Protein AF-A0A3R7B2Q4-F1 (afdb_monomer)

Nearest PDB structures (foldseek):
  8uu8-assembly1_v  TM=6.576E-01  e=2.946E+00  Listeria monocytogenes EGD-e
  7dhq-assembly1_E  TM=5.431E-01  e=1.165E+00  Halothiobacillus neapolitanus c2
  2gqq-assembly1_A-2  TM=4.811E-01  e=1.030E+00  Escherichia coli
  7rcf-assembly1_A  TM=4.096E-01  e=1.492E+00  synthetic construct
  7rcd-assembly1_A  TM=4.186E-01  e=1.587E+00  synthetic construct

Secondary structure (DSSP, 8-state):
--------PPB--TT-SSEEEEEEEETTTHHHHHHH--SEEEEEEEE-SSEEEEEEEES-HHHHHHHHHHH-HHHHS-PPP-------S-------

Radius of gyration: 15.15 Å; Cα contacts (8 Å, |Δi|>4): 118; chains: 1; bounding box: 28×44×38 Å

pLDDT: mean 77.04, std 19.35, range [27.7, 94.44]

Structure (mmCIF, N/CA/C/O backbone):
data_AF-A0A3R7B2Q4-F1
#
_entry.id   AF-A0A3R7B2Q4-F1
#
loop_
_atom_site.group_PDB
_atom_site.id
_atom_site.type_symbol
_atom_site.label_atom_id
_atom_site.label_alt_id
_atom_site.label_comp_id
_atom_site.label_asym_id
_atom_site.label_entity_id
_atom_site.label_seq_id
_atom_site.pdbx_PDB_ins_code
_atom_site.Cartn_x
_atom_site.Cartn_y
_atom_site.Cartn_z
_atom_site.occupancy
_atom_site.B_iso_or_equiv
_atom_site.auth_seq_id
_atom_site.auth_comp_id
_atom_site.auth_asym_id
_atom_site.auth_atom_id
_atom_site.pdbx_PDB_model_num
ATOM 1 N N . GLY A 1 1 ? 0.444 -17.053 -18.868 1.00 45.84 1 GLY A N 1
ATOM 2 C CA . GLY A 1 1 ? -0.468 -17.712 -17.924 1.00 45.84 1 GLY A CA 1
ATOM 3 C C . GLY A 1 1 ? -1.482 -16.674 -17.558 1.00 45.84 1 GLY A C 1
ATOM 4 O O . GLY A 1 1 ? -1.099 -15.734 -16.876 1.00 45.84 1 GLY A O 1
ATOM 5 N N . GLU A 1 2 ? -2.666 -16.769 -18.148 1.00 50.94 2 GLU A N 1
ATOM 6 C CA . GLU A 1 2 ? -3.704 -15.731 -18.110 1.00 50.94 2 GLU A CA 1
ATOM 7 C C . GLU A 1 2 ? -4.490 -15.715 -16.786 1.00 50.94 2 GLU A C 1
ATOM 9 O O . GLU A 1 2 ? -5.155 -14.731 -16.500 1.00 50.94 2 GLU A O 1
ATOM 14 N N . ASP A 1 3 ? -4.286 -16.711 -15.913 1.00 55.88 3 ASP A N 1
ATOM 15 C CA . ASP A 1 3 ? -4.922 -16.809 -14.592 1.00 55.88 3 ASP A CA 1
ATOM 16 C C . ASP A 1 3 ? -3.920 -16.556 -13.451 1.00 55.88 3 ASP A C 1
ATOM 18 O O . ASP A 1 3 ? -3.550 -17.461 -12.696 1.00 55.88 3 ASP A O 1
ATOM 22 N N . ARG A 1 4 ? -3.415 -15.323 -13.334 1.00 56.50 4 ARG A N 1
ATOM 23 C CA . ARG A 1 4 ? -2.596 -14.915 -12.178 1.00 56.50 4 ARG A CA 1
ATOM 24 C C . ARG A 1 4 ? -3.471 -14.205 -11.156 1.00 56.50 4 ARG A C 1
ATOM 26 O O . ARG A 1 4 ? -4.128 -13.222 -11.477 1.00 56.50 4 ARG A O 1
ATOM 33 N N . TRP A 1 5 ? -3.448 -14.698 -9.925 1.00 56.72 5 TRP A N 1
ATOM 34 C CA . TRP A 1 5 ? -4.179 -14.136 -8.798 1.00 56.72 5 TRP A CA 1
ATOM 35 C C . TRP A 1 5 ? -3.178 -13.785 -7.698 1.00 56.72 5 TRP A C 1
ATOM 37 O O . TRP A 1 5 ? -2.412 -14.635 -7.247 1.00 56.72 5 TRP A O 1
ATOM 47 N N . THR A 1 6 ? -3.173 -12.521 -7.284 1.00 65.50 6 THR A N 1
ATOM 48 C CA . THR A 1 6 ? -2.437 -12.063 -6.103 1.00 65.50 6 THR A CA 1
ATOM 49 C C . THR A 1 6 ? -3.420 -12.018 -4.943 1.00 65.50 6 THR A C 1
ATOM 51 O O . THR A 1 6 ? -4.462 -11.369 -5.032 1.00 65.50 6 THR A O 1
ATOM 54 N N . VAL A 1 7 ? -3.107 -12.719 -3.853 1.00 72.88 7 VAL A N 1
ATOM 55 C CA . VAL A 1 7 ? -3.893 -12.652 -2.615 1.00 72.88 7 VAL A CA 1
ATOM 56 C C . VAL A 1 7 ? -3.216 -11.695 -1.659 1.00 72.88 7 VAL A C 1
ATOM 58 O O . VAL A 1 7 ? -2.049 -11.874 -1.315 1.00 72.88 7 VAL A O 1
ATOM 61 N N . ARG A 1 8 ? -3.975 -10.712 -1.180 1.00 82.69 8 ARG A N 1
ATOM 62 C CA . ARG A 1 8 ? -3.552 -9.810 -0.114 1.00 82.69 8 ARG A CA 1
ATOM 63 C C . ARG A 1 8 ? -4.495 -9.962 1.079 1.00 82.69 8 ARG A C 1
ATOM 65 O O . ARG A 1 8 ? -5.688 -9.675 0.944 1.00 82.69 8 ARG A O 1
ATOM 72 N N . PRO A 1 9 ? -4.014 -10.458 2.229 1.00 84.19 9 PRO A N 1
ATOM 73 C CA . PRO A 1 9 ? -4.863 -10.612 3.398 1.00 84.19 9 PRO A CA 1
ATOM 74 C C . PRO A 1 9 ? -5.189 -9.246 4.010 1.00 84.19 9 PRO A C 1
ATOM 76 O O . PRO A 1 9 ? -4.308 -8.415 4.216 1.00 84.19 9 PRO A O 1
ATOM 79 N N . ALA A 1 10 ? -6.457 -9.047 4.367 1.00 88.88 10 ALA A N 1
ATOM 80 C CA . ALA A 1 10 ? -6.881 -7.962 5.244 1.00 88.88 10 ALA A CA 1
ATOM 81 C C . ALA A 1 10 ? -7.137 -8.531 6.644 1.00 88.88 10 ALA A C 1
ATOM 83 O O . ALA A 1 10 ? -8.004 -9.387 6.831 1.00 88.88 10 ALA A O 1
ATOM 84 N N . ILE A 1 11 ? -6.373 -8.075 7.635 1.00 86.94 11 ILE A N 1
ATOM 85 C CA . ILE A 1 11 ? -6.392 -8.622 8.993 1.00 86.94 11 ILE A CA 1
ATOM 86 C C . ILE A 1 11 ? -7.182 -7.688 9.907 1.00 86.94 11 ILE A C 1
ATOM 88 O O . ILE A 1 11 ? -6.833 -6.524 10.075 1.00 86.94 11 ILE A O 1
ATOM 92 N N . SER A 1 12 ? -8.211 -8.208 10.575 1.00 86.38 12 SER A N 1
ATOM 93 C CA . SER A 1 12 ? -8.892 -7.502 11.667 1.00 86.38 12 SER A CA 1
ATOM 94 C C . SER A 1 12 ? -8.646 -8.217 12.998 1.00 86.38 12 SER A C 1
ATOM 96 O O . SER A 1 12 ? -8.637 -9.446 13.061 1.00 86.38 12 SER A O 1
ATOM 98 N N . LYS A 1 13 ? -8.424 -7.458 14.078 1.00 83.56 13 LYS A N 1
ATOM 99 C CA . LYS A 1 13 ? -8.187 -7.984 15.437 1.00 83.56 13 LYS A CA 1
ATOM 100 C C . LYS A 1 13 ? -9.143 -7.321 16.425 1.00 83.56 13 LYS A C 1
ATOM 102 O O . LYS A 1 13 ? -9.471 -6.151 16.279 1.00 83.56 13 LYS A O 1
ATOM 107 N N . LYS A 1 14 ? -9.510 -8.026 17.503 1.00 75.69 14 LYS A N 1
ATOM 108 C CA . LYS A 1 14 ? -10.530 -7.615 18.501 1.00 75.69 14 LYS A CA 1
ATOM 109 C C . LYS A 1 14 ? -10.303 -6.238 19.166 1.00 75.69 14 LYS A C 1
ATOM 111 O O . LYS A 1 14 ? -11.212 -5.720 19.802 1.00 75.69 14 LYS A O 1
ATOM 116 N N . ARG A 1 15 ? -9.104 -5.651 19.054 1.00 77.50 15 ARG A N 1
ATOM 117 C CA . ARG A 1 15 ? -8.744 -4.318 19.586 1.00 77.50 15 ARG A CA 1
ATOM 118 C C . ARG A 1 15 ? -8.286 -3.320 18.514 1.00 77.50 15 ARG A C 1
ATOM 120 O O . ARG A 1 15 ? -7.934 -2.197 18.857 1.00 77.50 15 ARG A O 1
ATOM 127 N N . MET A 1 16 ? -8.285 -3.709 17.241 1.00 74.88 16 MET A N 1
ATOM 128 C CA . MET A 1 16 ? -7.979 -2.812 16.129 1.00 74.88 16 MET A CA 1
ATOM 129 C C . MET A 1 16 ? -9.282 -2.241 15.583 1.00 74.88 16 MET A C 1
ATOM 131 O O . MET A 1 16 ? -10.201 -2.981 15.242 1.00 74.88 16 MET A O 1
ATOM 135 N N . LYS A 1 17 ? -9.366 -0.914 15.492 1.00 82.19 17 LYS A N 1
ATOM 136 C CA . LYS A 1 17 ? -10.416 -0.266 14.708 1.00 82.19 17 LYS A CA 1
ATOM 137 C C . LYS A 1 17 ? -9.953 -0.294 13.249 1.00 82.19 17 LYS A C 1
ATOM 139 O O . LYS A 1 17 ? -8.996 0.393 12.925 1.00 82.19 17 LYS A O 1
ATOM 144 N N . GLY A 1 18 ? -10.598 -1.106 12.409 1.00 89.12 18 GLY A N 1
ATOM 145 C CA . GLY A 1 18 ? -10.278 -1.233 10.980 1.00 89.12 18 GLY A CA 1
ATOM 146 C C . GLY A 1 18 ? -9.606 -2.555 10.591 1.00 89.12 18 GLY A C 1
ATOM 147 O O . GLY A 1 18 ? -9.748 -3.573 11.278 1.00 89.12 18 GLY A O 1
ATOM 148 N N . TYR A 1 19 ? -8.902 -2.516 9.461 1.00 91.88 19 TYR A N 1
ATOM 149 C CA . TYR A 1 19 ? -8.230 -3.640 8.817 1.00 91.88 19 TYR A CA 1
ATOM 150 C C . TYR A 1 19 ? -6.764 -3.288 8.567 1.00 91.88 19 TYR A C 1
ATOM 152 O O . TYR A 1 19 ? -6.479 -2.286 7.916 1.00 91.88 19 TYR A O 1
ATOM 160 N N . GLY A 1 20 ? -5.858 -4.119 9.075 1.00 92.69 20 GLY A N 1
ATOM 161 C CA . GLY A 1 20 ? -4.448 -4.100 8.708 1.00 92.69 20 GLY A CA 1
ATOM 162 C C . GLY A 1 20 ? -4.266 -4.714 7.324 1.00 92.69 20 GLY A C 1
ATOM 163 O O . GLY A 1 20 ? -4.756 -5.819 7.079 1.00 92.69 20 GLY A O 1
ATOM 164 N N . VAL A 1 21 ? -3.599 -3.995 6.433 1.00 92.81 21 VAL A N 1
ATOM 165 C CA . VAL A 1 21 ? -3.346 -4.382 5.041 1.00 92.81 21 VAL A CA 1
ATOM 166 C C . VAL A 1 21 ? -1.921 -4.007 4.650 1.00 92.81 21 VAL A C 1
ATOM 168 O O . VAL A 1 21 ? -1.311 -3.136 5.268 1.00 92.81 21 VAL A O 1
ATOM 171 N N . GLU A 1 22 ? -1.418 -4.643 3.600 1.00 93.62 22 GLU A N 1
ATOM 172 C CA . GLU A 1 22 ? -0.111 -4.357 3.012 1.00 93.62 22 GLU A CA 1
ATOM 173 C C . GLU A 1 22 ? -0.282 -3.978 1.538 1.00 93.62 22 GLU A C 1
ATOM 175 O O . GLU A 1 22 ? -1.058 -4.620 0.819 1.00 93.62 22 GLU A O 1
ATOM 180 N N . ILE A 1 23 ? 0.439 -2.942 1.102 1.00 92.06 23 ILE A N 1
ATOM 181 C CA . ILE A 1 23 ? 0.573 -2.569 -0.309 1.00 92.06 23 ILE A CA 1
ATOM 182 C C . ILE A 1 23 ? 2.068 -2.433 -0.629 1.00 92.06 23 ILE A C 1
ATOM 184 O O . ILE A 1 23 ? 2.705 -1.512 -0.114 1.00 92.06 23 ILE A O 1
ATOM 188 N N . PRO A 1 24 ? 2.639 -3.329 -1.450 1.00 91.69 24 PRO A N 1
ATOM 189 C CA . PRO A 1 24 ? 3.966 -3.138 -2.013 1.00 91.69 24 PRO A CA 1
ATOM 190 C C . PRO A 1 24 ? 3.895 -2.174 -3.193 1.00 91.69 24 PRO A C 1
ATOM 192 O O . PRO A 1 24 ? 3.153 -2.404 -4.148 1.00 91.69 24 PRO A O 1
ATOM 195 N N . VAL A 1 25 ? 4.670 -1.103 -3.121 1.00 91.12 25 VAL A N 1
ATOM 196 C CA . VAL A 1 25 ? 4.719 -0.040 -4.125 1.00 91.12 25 VAL A CA 1
ATOM 197 C C . VAL A 1 25 ? 6.121 0.007 -4.704 1.00 91.12 25 VAL A C 1
ATOM 199 O O . VAL A 1 25 ? 7.085 -0.202 -3.971 1.00 91.12 25 VAL A O 1
ATOM 202 N N . ASP A 1 26 ? 6.236 0.283 -6.000 1.00 90.25 26 ASP A N 1
ATOM 203 C CA . ASP A 1 26 ? 7.525 0.583 -6.627 1.00 90.25 26 ASP A CA 1
ATOM 204 C C . ASP A 1 26 ? 8.263 1.663 -5.823 1.00 90.25 26 ASP A C 1
ATOM 206 O O . ASP A 1 26 ? 7.672 2.682 -5.447 1.00 90.25 26 ASP A O 1
ATOM 210 N N . THR A 1 27 ? 9.548 1.447 -5.552 1.00 89.88 27 THR A N 1
ATOM 211 C CA . THR A 1 27 ? 10.374 2.414 -4.820 1.00 89.88 27 THR A CA 1
ATOM 212 C C . THR A 1 27 ? 10.383 3.791 -5.494 1.00 89.88 27 THR A C 1
ATOM 214 O O . THR A 1 27 ? 10.379 4.807 -4.799 1.00 89.88 27 THR A O 1
ATOM 217 N N . GLU A 1 28 ? 10.313 3.854 -6.827 1.00 90.44 28 GLU A N 1
ATOM 218 C CA . GLU A 1 28 ? 10.271 5.117 -7.577 1.00 90.44 28 GLU A CA 1
ATOM 219 C C . GLU A 1 28 ? 8.946 5.879 -7.395 1.00 90.44 28 GLU A C 1
ATOM 221 O O . GLU A 1 28 ? 8.908 7.106 -7.498 1.00 90.44 28 GLU A O 1
ATOM 226 N N . LEU A 1 29 ? 7.860 5.167 -7.076 1.00 92.12 29 LEU A N 1
ATOM 227 C CA . LEU A 1 29 ? 6.509 5.718 -6.914 1.00 92.12 29 LEU A CA 1
ATOM 228 C C . LEU A 1 29 ? 6.105 5.921 -5.450 1.00 92.12 29 LEU A C 1
ATOM 230 O O . LEU A 1 29 ? 5.040 6.471 -5.155 1.00 92.12 29 LEU A O 1
ATOM 234 N N . ALA A 1 30 ? 6.939 5.488 -4.511 1.00 91.69 30 ALA A N 1
ATOM 235 C CA . ALA A 1 30 ? 6.594 5.433 -3.101 1.00 91.69 30 ALA A CA 1
ATOM 236 C C . ALA A 1 30 ? 6.300 6.809 -2.478 1.00 91.69 30 ALA A C 1
ATOM 238 O O . ALA A 1 30 ? 5.415 6.931 -1.628 1.00 91.69 30 ALA A O 1
ATOM 239 N N . GLU A 1 31 ? 6.996 7.864 -2.911 1.00 93.31 31 GLU A N 1
ATOM 240 C CA . GLU A 1 31 ? 6.709 9.232 -2.459 1.00 93.31 31 GLU A CA 1
ATOM 241 C C . GLU A 1 31 ? 5.369 9.752 -3.001 1.00 93.31 31 GLU A C 1
ATOM 243 O O . GLU A 1 31 ? 4.617 10.405 -2.275 1.00 93.31 31 GLU A O 1
ATOM 248 N N . GLU A 1 32 ? 5.011 9.421 -4.244 1.00 94.44 32 GLU A N 1
ATOM 249 C CA . GLU A 1 32 ? 3.699 9.769 -4.799 1.00 94.44 32 GLU A CA 1
ATOM 250 C C . GLU A 1 32 ? 2.581 9.028 -4.059 1.00 94.44 32 GLU A C 1
ATOM 252 O O . GLU A 1 32 ? 1.594 9.639 -3.642 1.00 94.44 32 GLU A O 1
ATOM 257 N N . PHE A 1 33 ? 2.787 7.739 -3.783 1.00 93.88 33 PHE A N 1
ATOM 258 C CA . PHE A 1 33 ? 1.861 6.934 -2.998 1.00 93.88 33 PHE A CA 1
ATOM 259 C C . PHE A 1 33 ? 1.610 7.517 -1.602 1.00 93.88 33 PHE A C 1
ATOM 261 O O . PHE A 1 33 ? 0.454 7.652 -1.194 1.00 93.88 33 PHE A O 1
ATOM 268 N N . LYS A 1 34 ? 2.666 7.925 -0.880 1.00 92.31 34 LYS A N 1
ATOM 269 C CA . LYS A 1 34 ? 2.545 8.561 0.448 1.00 92.31 34 LYS A CA 1
ATOM 270 C C . LYS A 1 34 ? 1.648 9.798 0.417 1.00 92.31 34 LYS A C 1
ATOM 272 O O . LYS A 1 34 ? 0.855 9.993 1.339 1.00 92.31 34 LYS A O 1
ATOM 277 N N . ASN A 1 35 ? 1.725 10.601 -0.644 1.00 92.12 35 ASN A N 1
ATOM 278 C CA . ASN A 1 35 ? 0.903 11.803 -0.802 1.00 92.12 35 ASN A CA 1
ATOM 279 C C . ASN A 1 35 ? -0.593 11.494 -1.026 1.00 92.12 35 ASN A C 1
ATOM 281 O O . ASN A 1 35 ? -1.445 12.354 -0.780 1.00 92.12 35 ASN A O 1
ATOM 285 N N . GLU A 1 36 ? -0.940 10.274 -1.448 1.00 91.31 36 GLU A N 1
ATOM 286 C CA . GLU A 1 36 ? -2.327 9.832 -1.647 1.00 91.31 36 GLU A CA 1
ATOM 287 C C . GLU A 1 36 ? -2.961 9.152 -0.427 1.00 91.31 36 GLU A C 1
ATOM 289 O O . GLU A 1 36 ? -4.174 8.913 -0.420 1.00 91.31 36 GLU A O 1
ATOM 294 N N . LEU A 1 37 ? -2.185 8.884 0.628 1.00 90.12 37 LEU A N 1
ATOM 295 C CA . LEU A 1 37 ? -2.662 8.261 1.864 1.00 90.12 37 LEU A CA 1
ATOM 296 C C . LEU A 1 37 ? -3.549 9.221 2.677 1.00 90.12 37 LEU A C 1
ATOM 298 O O . LEU A 1 37 ? -3.138 9.808 3.675 1.00 90.12 37 LEU A O 1
ATOM 302 N N . LYS A 1 38 ? -4.808 9.370 2.263 1.00 85.75 38 LYS A N 1
ATOM 303 C CA . LYS A 1 38 ? -5.847 10.115 2.995 1.00 85.75 38 LYS A CA 1
ATOM 304 C C . LYS A 1 38 ? -6.657 9.158 3.857 1.00 85.75 38 LYS A C 1
ATOM 306 O O . LYS A 1 38 ? -6.972 8.072 3.401 1.00 85.75 38 LYS A O 1
ATOM 311 N N . ASP A 1 39 ? -7.029 9.536 5.077 1.00 83.94 39 ASP A N 1
ATOM 312 C CA . ASP A 1 39 ? -7.918 8.742 5.951 1.00 83.94 39 ASP A CA 1
ATOM 313 C C . ASP A 1 39 ? -7.470 7.286 6.230 1.00 83.94 39 ASP A C 1
ATOM 315 O O . ASP A 1 39 ? -8.278 6.428 6.598 1.00 83.94 39 ASP A O 1
ATOM 319 N N . VAL A 1 40 ? -6.173 7.003 6.096 1.00 88.19 40 VAL A N 1
ATOM 320 C CA . VAL A 1 40 ? -5.541 5.741 6.503 1.00 88.19 40 VAL A CA 1
ATOM 321 C C . VAL A 1 40 ? -4.500 6.018 7.578 1.00 88.19 40 VAL A C 1
ATOM 323 O O . VAL A 1 40 ? -3.958 7.119 7.666 1.00 88.19 40 VAL A O 1
ATOM 326 N N . LYS A 1 41 ? -4.205 5.019 8.407 1.00 91.12 41 LYS A N 1
ATOM 327 C CA . LYS A 1 41 ? -3.100 5.098 9.363 1.00 91.12 41 LYS A CA 1
ATOM 328 C C . LYS A 1 41 ? -1.926 4.290 8.827 1.00 91.12 41 LYS A C 1
ATOM 330 O O . LYS A 1 41 ? -2.044 3.079 8.678 1.00 91.12 41 LYS A O 1
ATOM 335 N N . LEU A 1 42 ? -0.813 4.962 8.549 1.00 92.69 42 LEU A N 1
ATOM 336 C CA . LEU A 1 42 ? 0.454 4.307 8.240 1.00 92.69 42 LEU A CA 1
ATOM 337 C C . LEU A 1 42 ? 1.034 3.709 9.528 1.00 92.69 42 LEU A C 1
ATOM 339 O O . LEU A 1 42 ? 1.196 4.426 10.515 1.00 92.69 42 LEU A O 1
ATOM 343 N N . GLU A 1 43 ? 1.288 2.403 9.535 1.00 91.12 43 GLU A N 1
ATOM 344 C CA . GLU A 1 43 ? 1.843 1.681 10.686 1.00 91.12 43 GLU A CA 1
ATOM 345 C C . GLU A 1 43 ? 3.352 1.464 10.529 1.00 91.12 43 GLU A C 1
ATOM 347 O O . GLU A 1 43 ? 4.107 1.708 11.465 1.00 91.12 43 GLU A O 1
ATOM 352 N N . GLU A 1 44 ? 3.789 1.024 9.348 1.00 93.75 44 GLU A N 1
ATOM 353 C CA . GLU A 1 44 ? 5.179 0.658 9.064 1.00 93.75 44 GLU A CA 1
ATOM 354 C C . GLU A 1 44 ? 5.462 0.782 7.560 1.00 93.75 44 GLU A C 1
ATOM 356 O O . GLU A 1 44 ? 4.563 0.604 6.733 1.00 93.75 44 GLU A O 1
ATOM 361 N N . VAL A 1 45 ? 6.713 1.088 7.218 1.00 93.56 45 VAL A N 1
ATOM 362 C CA . VAL A 1 45 ? 7.249 0.993 5.856 1.00 93.56 45 VAL A CA 1
ATOM 363 C C . VAL A 1 45 ? 8.562 0.233 5.935 1.00 93.56 45 VAL A C 1
ATOM 365 O O . VAL A 1 45 ? 9.386 0.549 6.794 1.00 93.56 45 VAL A O 1
ATOM 368 N N . HIS A 1 46 ? 8.757 -0.747 5.058 1.00 92.75 46 HIS A N 1
ATOM 369 C CA . HIS A 1 46 ? 10.032 -1.446 4.937 1.00 92.75 46 HIS A CA 1
ATOM 370 C C . HIS A 1 46 ? 10.387 -1.723 3.475 1.00 92.75 46 HIS A C 1
ATOM 372 O O . HIS A 1 46 ? 9.507 -1.870 2.626 1.00 92.75 46 HIS A O 1
ATOM 378 N N . ASP A 1 47 ? 11.684 -1.790 3.194 1.00 89.75 47 ASP A N 1
ATOM 379 C CA . ASP A 1 47 ? 12.222 -1.892 1.838 1.00 89.75 47 ASP A CA 1
ATOM 380 C C . ASP A 1 47 ? 12.447 -3.351 1.417 1.00 89.75 47 ASP A C 1
ATOM 382 O O . ASP A 1 47 ? 12.922 -4.177 2.200 1.00 89.75 47 ASP A O 1
ATOM 386 N N . HIS A 1 48 ? 12.150 -3.644 0.154 1.00 85.12 48 HIS A N 1
ATOM 387 C CA . HIS A 1 48 ? 12.627 -4.802 -0.609 1.00 85.12 48 HIS A CA 1
ATOM 388 C C . HIS A 1 48 ? 13.430 -4.297 -1.817 1.00 85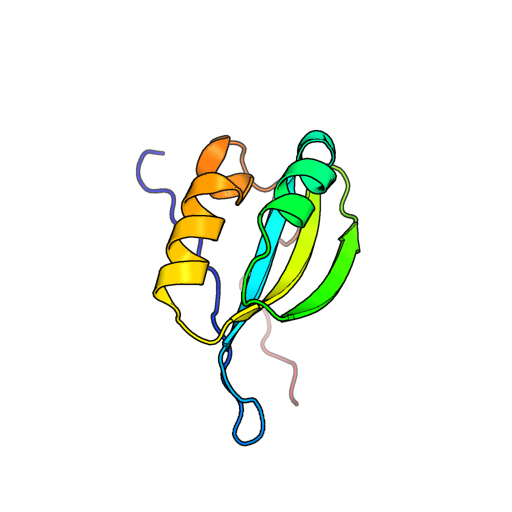.12 48 HIS A C 1
ATOM 390 O O . HIS A 1 48 ? 13.499 -3.091 -2.026 1.00 85.12 48 HIS A O 1
ATOM 396 N N . GLU A 1 49 ? 14.049 -5.198 -2.598 1.00 83.62 49 GLU A N 1
ATOM 397 C CA . GLU A 1 49 ? 14.944 -4.828 -3.719 1.00 83.62 49 GLU A CA 1
ATOM 398 C C . GLU A 1 49 ? 14.346 -3.735 -4.618 1.00 83.62 49 GLU A C 1
ATOM 400 O O . GLU A 1 49 ? 14.966 -2.691 -4.800 1.00 83.62 49 GLU A O 1
ATOM 405 N N . ASP A 1 50 ? 13.126 -3.965 -5.108 1.00 83.31 50 ASP A N 1
ATOM 406 C CA . ASP A 1 50 ? 12.476 -3.097 -6.095 1.00 83.31 50 ASP A CA 1
ATOM 407 C C . ASP A 1 50 ? 11.237 -2.369 -5.522 1.00 83.31 50 ASP A C 1
ATOM 409 O O . ASP A 1 50 ? 10.715 -1.432 -6.125 1.00 83.31 50 ASP A O 1
ATOM 413 N N . THR A 1 51 ? 10.762 -2.745 -4.327 1.00 88.38 51 THR A N 1
ATOM 414 C CA . THR A 1 51 ? 9.487 -2.254 -3.768 1.00 88.38 51 THR A CA 1
ATOM 415 C C . THR A 1 51 ? 9.581 -1.841 -2.303 1.00 88.38 51 THR A C 1
ATOM 417 O O . THR A 1 51 ? 10.153 -2.567 -1.493 1.00 88.38 51 THR A O 1
ATOM 420 N N . GLN A 1 52 ? 8.887 -0.771 -1.917 1.00 92.56 52 GLN A N 1
ATOM 421 C CA . GLN A 1 52 ? 8.608 -0.442 -0.517 1.00 92.56 52 GLN A CA 1
ATOM 422 C C . GLN A 1 52 ? 7.249 -1.018 -0.095 1.00 92.56 52 GLN A C 1
ATOM 424 O O . GLN A 1 52 ? 6.226 -0.783 -0.739 1.00 92.56 52 GLN A O 1
ATOM 429 N N . HIS A 1 53 ? 7.218 -1.769 1.002 1.00 93.62 53 HIS A N 1
ATOM 430 C CA . HIS A 1 53 ? 6.001 -2.360 1.551 1.00 93.62 53 HIS A CA 1
ATOM 431 C C . HIS A 1 53 ? 5.404 -1.442 2.612 1.00 93.62 53 HIS A C 1
ATOM 433 O O . HIS A 1 53 ? 6.023 -1.169 3.640 1.00 93.62 53 HIS A O 1
ATOM 439 N N . PHE A 1 54 ? 4.175 -0.988 2.372 1.00 94.19 54 PHE A N 1
ATOM 440 C CA . PHE A 1 54 ? 3.442 -0.107 3.273 1.00 94.19 54 PHE A CA 1
ATOM 441 C C . PHE A 1 54 ? 2.411 -0.894 4.073 1.00 94.19 54 PHE A C 1
ATOM 443 O O . PHE A 1 54 ? 1.435 -1.405 3.519 1.00 94.19 54 PHE A O 1
ATOM 450 N N . HIS A 1 55 ? 2.598 -0.949 5.389 1.00 94.19 55 HIS A N 1
ATOM 451 C CA . HIS A 1 55 ? 1.627 -1.514 6.319 1.00 94.19 55 HIS A CA 1
ATOM 452 C C . HIS A 1 55 ? 0.659 -0.418 6.753 1.00 94.19 55 HIS A C 1
ATOM 454 O O . HIS A 1 55 ? 1.049 0.569 7.383 1.00 94.19 55 HIS A O 1
ATOM 460 N N . LEU A 1 56 ? -0.618 -0.591 6.425 1.00 94.12 56 LEU A N 1
ATOM 461 C CA . LEU A 1 56 ? -1.662 0.399 6.658 1.00 94.12 56 LEU A CA 1
ATOM 462 C C . LEU A 1 56 ? -2.768 -0.187 7.531 1.00 94.12 56 LEU A C 1
ATOM 464 O O . LEU A 1 56 ? -3.162 -1.339 7.369 1.00 94.12 56 LEU A O 1
ATOM 468 N N . THR A 1 57 ? -3.356 0.645 8.384 1.00 93.62 57 THR A N 1
ATOM 469 C CA . THR A 1 57 ? -4.692 0.410 8.927 1.00 93.62 57 THR A CA 1
ATOM 470 C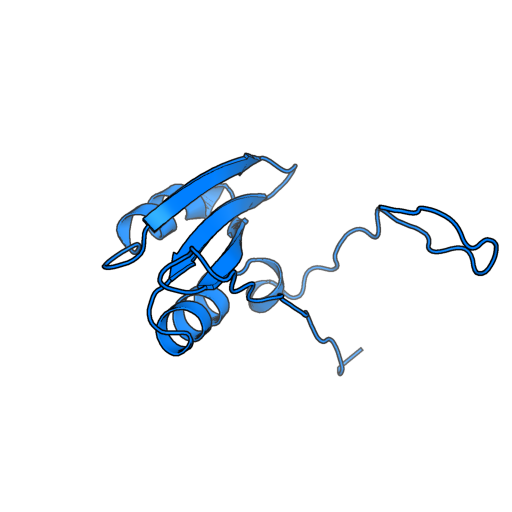 C . THR A 1 57 ? -5.697 1.242 8.135 1.00 93.62 57 THR A C 1
ATOM 472 O O . THR A 1 57 ? -5.671 2.476 8.173 1.00 93.62 57 THR A O 1
ATOM 475 N N . VAL A 1 58 ? -6.618 0.566 7.444 1.00 91.88 58 VAL A N 1
ATOM 476 C CA . VAL A 1 58 ? -7.750 1.190 6.746 1.00 91.88 58 VAL A CA 1
ATOM 477 C C . VAL A 1 58 ? -9.052 0.964 7.506 1.00 91.88 58 VAL A C 1
ATOM 479 O O . VAL A 1 58 ? -9.285 -0.098 8.083 1.00 91.88 58 VAL A O 1
ATOM 482 N N . TYR A 1 59 ? -9.956 1.941 7.476 1.00 91.12 59 TYR A N 1
ATOM 483 C CA . TYR A 1 59 ? -11.268 1.808 8.124 1.00 91.12 59 TYR A CA 1
ATOM 484 C C . TYR A 1 59 ? -12.359 1.305 7.173 1.00 91.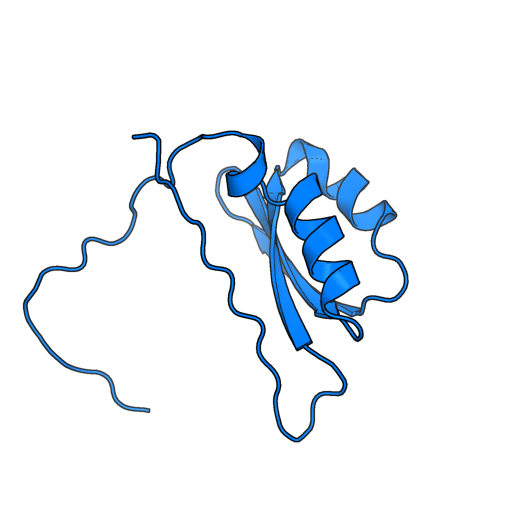12 59 TYR A C 1
ATOM 486 O O . TYR A 1 59 ? -13.370 0.763 7.620 1.00 91.12 59 TYR A O 1
ATOM 494 N N . LYS A 1 60 ? -12.154 1.455 5.858 1.00 90.81 60 LYS A N 1
ATOM 495 C CA . LYS A 1 60 ? -13.070 1.008 4.803 1.00 90.81 60 LYS A CA 1
ATOM 496 C C . LYS A 1 60 ? -12.307 0.135 3.813 1.00 90.81 60 LYS A C 1
ATOM 498 O O . LYS A 1 60 ? -11.377 0.610 3.173 1.00 90.81 60 LYS A O 1
ATOM 503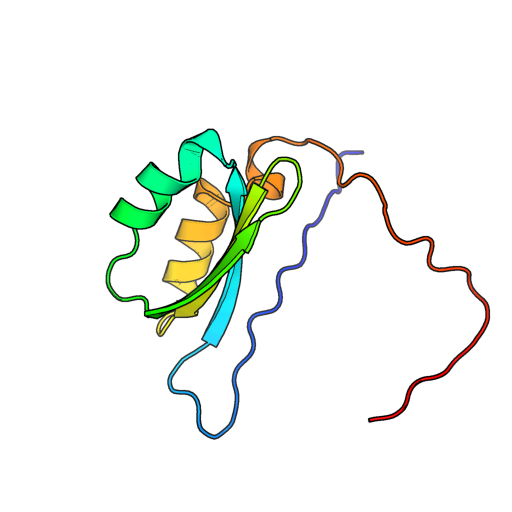 N N . LEU A 1 61 ? -12.728 -1.118 3.641 1.00 89.31 61 LEU A N 1
ATOM 504 C CA . LEU A 1 61 ? -12.027 -2.059 2.760 1.00 89.31 61 LEU A CA 1
ATOM 505 C C . LEU A 1 61 ? -12.003 -1.592 1.293 1.00 89.31 61 LEU A C 1
ATOM 507 O O . LEU A 1 61 ? -10.998 -1.765 0.618 1.00 89.31 61 LEU A O 1
ATOM 511 N N . ASN A 1 62 ? -13.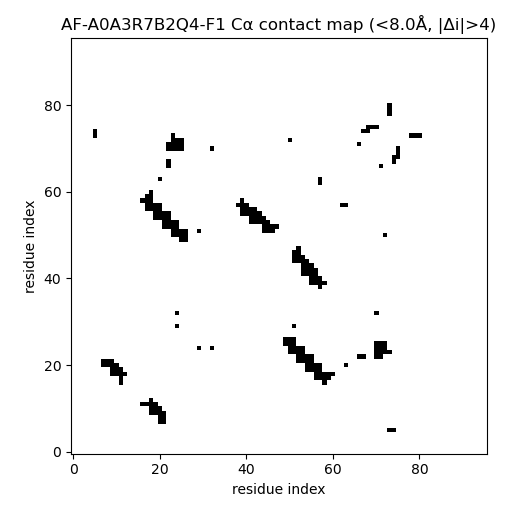060 -0.923 0.822 1.00 90.19 62 ASN A N 1
ATOM 512 C CA . ASN A 1 62 ? -13.102 -0.375 -0.540 1.00 90.19 62 ASN A CA 1
ATOM 513 C C . ASN A 1 62 ? -11.978 0.630 -0.811 1.00 90.19 62 ASN A C 1
ATOM 515 O O . ASN A 1 62 ? -11.451 0.666 -1.912 1.00 90.19 62 ASN A O 1
ATOM 519 N N . GLN A 1 63 ? -11.581 1.417 0.190 1.00 89.44 63 GLN A N 1
ATOM 520 C CA . GLN A 1 63 ? -10.471 2.352 0.039 1.00 89.44 63 GLN A CA 1
ATOM 521 C C . GLN A 1 63 ? -9.152 1.615 -0.199 1.00 89.44 63 GLN A C 1
ATOM 523 O O . GLN A 1 63 ? -8.375 2.004 -1.064 1.00 89.44 63 GLN A O 1
ATOM 528 N N . TYR A 1 64 ? -8.931 0.524 0.537 1.00 90.81 64 TYR A N 1
ATOM 529 C CA . TYR A 1 64 ? -7.789 -0.352 0.308 1.00 90.81 64 TYR A CA 1
ATOM 530 C C . TYR A 1 64 ? -7.814 -0.959 -1.099 1.00 90.81 64 TYR A C 1
ATOM 532 O O . TYR A 1 64 ? -6.792 -0.940 -1.772 1.00 90.81 64 TYR A O 1
ATOM 540 N N . ILE A 1 65 ? -8.970 -1.442 -1.565 1.00 88.75 65 ILE A N 1
ATOM 541 C CA . ILE A 1 65 ? -9.101 -2.030 -2.907 1.00 88.75 65 ILE A CA 1
ATOM 542 C C . ILE A 1 65 ? -8.690 -1.024 -3.991 1.00 88.75 65 ILE A C 1
ATOM 544 O O . ILE A 1 65 ? -7.971 -1.389 -4.917 1.00 88.75 65 ILE A O 1
ATOM 548 N N . GLU A 1 66 ? -9.111 0.236 -3.877 1.00 90.38 66 GLU A N 1
ATOM 549 C CA . GLU A 1 66 ? -8.757 1.269 -4.858 1.00 90.38 66 GLU A CA 1
ATOM 550 C C . GLU A 1 66 ? -7.272 1.656 -4.795 1.00 90.38 66 GLU A C 1
ATOM 552 O O . GLU A 1 66 ? -6.643 1.804 -5.842 1.00 90.38 66 GLU A O 1
ATOM 557 N N . LEU A 1 67 ? -6.681 1.733 -3.596 1.00 90.75 67 LEU A N 1
ATOM 558 C CA . LEU A 1 67 ? -5.235 1.935 -3.442 1.00 90.75 67 LEU A CA 1
ATOM 559 C C . LEU A 1 67 ? -4.440 0.767 -4.044 1.00 90.75 67 LEU A C 1
ATOM 561 O O . LEU A 1 67 ? -3.507 0.997 -4.804 1.00 90.75 67 LEU A O 1
ATOM 565 N N . ALA A 1 68 ? -4.833 -0.476 -3.756 1.00 88.88 68 ALA A N 1
ATOM 566 C CA . ALA A 1 68 ? -4.149 -1.669 -4.245 1.00 88.88 68 ALA A CA 1
ATOM 567 C C . ALA A 1 68 ? -4.222 -1.788 -5.774 1.00 88.88 68 ALA A C 1
ATOM 569 O O . ALA A 1 68 ? -3.215 -2.061 -6.412 1.00 88.88 68 ALA A O 1
ATOM 570 N N . LYS A 1 69 ? -5.376 -1.511 -6.395 1.00 85.62 69 LYS A N 1
ATOM 571 C CA . LYS A 1 69 ? -5.498 -1.512 -7.865 1.00 85.62 69 LYS A CA 1
ATOM 572 C C . LYS A 1 69 ? -4.568 -0.514 -8.549 1.00 85.62 69 LYS A C 1
ATOM 574 O O . LYS A 1 69 ? -4.165 -0.753 -9.683 1.00 85.62 69 LYS A O 1
ATOM 579 N N . LYS A 1 70 ? -4.316 0.625 -7.902 1.00 88.06 70 LYS A N 1
ATOM 580 C CA . LYS A 1 70 ? -3.524 1.713 -8.473 1.00 88.06 70 LYS A CA 1
ATOM 581 C C . LYS A 1 70 ? -2.028 1.542 -8.216 1.00 88.06 70 LYS A C 1
ATOM 583 O O . LYS A 1 70 ? -1.241 1.842 -9.104 1.00 88.06 70 LYS A O 1
ATOM 588 N N . TRP A 1 71 ? -1.661 1.080 -7.022 1.00 90.06 71 TRP A N 1
ATOM 589 C CA . TRP A 1 71 ? -0.293 1.176 -6.511 1.00 90.06 71 TRP A CA 1
ATOM 590 C C . TRP A 1 71 ? 0.367 -0.160 -6.176 1.00 90.06 71 TRP A C 1
ATOM 592 O O . TRP A 1 71 ? 1.580 -0.174 -5.994 1.00 90.06 71 TRP A O 1
ATOM 602 N N . ASP A 1 72 ? -0.381 -1.267 -6.071 1.00 87.81 72 ASP A N 1
ATOM 603 C CA . ASP A 1 72 ? 0.243 -2.572 -5.826 1.00 87.81 72 ASP A CA 1
ATOM 604 C C . ASP A 1 72 ? 1.046 -2.968 -7.066 1.00 87.81 72 ASP A C 1
ATOM 606 O O . ASP A 1 72 ? 0.483 -3.329 -8.103 1.00 87.81 72 ASP A O 1
ATOM 610 N N . TYR A 1 73 ? 2.367 -2.893 -6.924 1.00 77.81 73 TYR A N 1
ATOM 611 C CA . TYR A 1 73 ? 3.353 -3.129 -7.974 1.00 77.81 73 TYR A CA 1
ATOM 612 C C . TYR A 1 73 ? 3.081 -4.431 -8.738 1.00 77.81 73 TYR A C 1
ATOM 614 O O . TYR A 1 73 ? 3.114 -4.494 -9.965 1.00 77.81 73 TYR A O 1
ATOM 622 N N . TYR A 1 74 ? 2.703 -5.484 -8.013 1.00 71.31 74 TYR A N 1
ATOM 623 C CA . TYR A 1 74 ? 2.480 -6.801 -8.601 1.00 71.31 74 TYR A CA 1
ATOM 624 C C . TYR A 1 74 ? 1.122 -6.925 -9.304 1.00 71.31 74 TYR A C 1
ATOM 626 O O . TYR A 1 74 ? 0.936 -7.838 -10.112 1.00 71.31 74 TYR A O 1
ATOM 634 N N . PHE A 1 75 ? 0.167 -6.035 -9.011 1.00 65.94 75 PHE A N 1
ATOM 635 C CA . PHE A 1 75 ? -1.074 -5.913 -9.776 1.00 65.94 75 PHE A CA 1
ATOM 636 C C . PHE A 1 75 ? -0.882 -5.089 -11.055 1.00 65.94 75 PHE A C 1
ATOM 638 O O . PHE A 1 75 ? -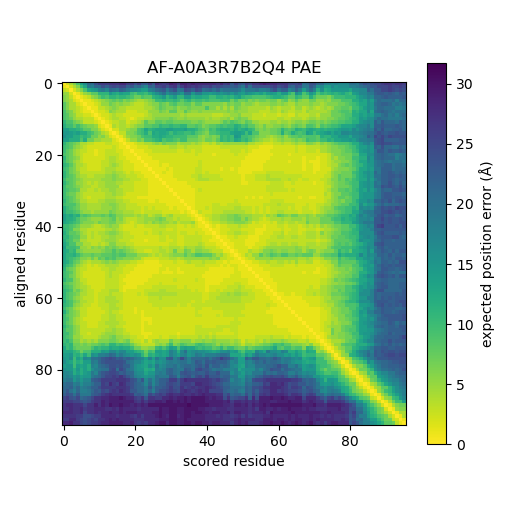1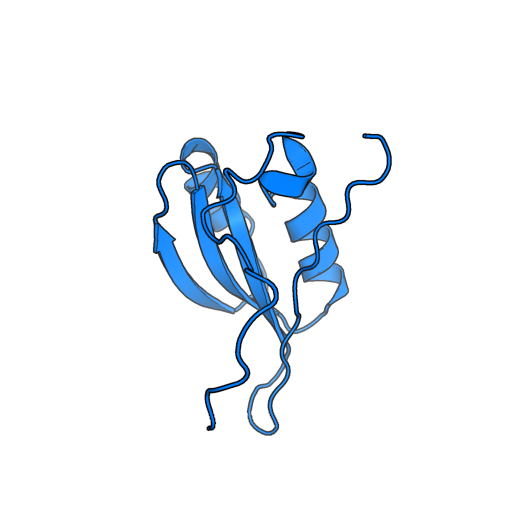.488 -5.435 -12.072 1.00 65.94 75 PHE A O 1
ATOM 645 N N . SER A 1 76 ? -0.065 -4.032 -11.024 1.00 56.00 76 SER A N 1
ATOM 646 C CA . SER A 1 76 ? 0.103 -3.107 -12.152 1.00 56.00 76 SER A CA 1
ATOM 647 C C . SER A 1 76 ? 1.104 -3.594 -13.209 1.00 56.00 76 SER A C 1
ATOM 649 O O . SER A 1 76 ? 0.816 -3.479 -14.401 1.00 56.00 76 SER A O 1
ATOM 651 N N . GLU A 1 77 ? 2.232 -4.194 -12.815 1.00 59.84 77 GLU A N 1
ATOM 652 C CA . GLU A 1 77 ? 3.381 -4.409 -13.719 1.00 59.84 77 GLU A CA 1
ATOM 653 C C . GLU A 1 77 ? 3.421 -5.780 -14.429 1.00 59.84 77 GLU A C 1
ATOM 655 O O . GLU A 1 77 ? 4.231 -5.994 -15.324 1.00 59.84 77 GLU A O 1
ATOM 660 N N . LYS A 1 78 ? 2.552 -6.755 -14.112 1.00 54.88 78 LYS A N 1
ATOM 661 C CA . LYS A 1 78 ? 2.601 -8.148 -14.658 1.00 54.88 78 LYS A CA 1
ATOM 662 C C . LYS A 1 78 ? 3.944 -8.893 -14.465 1.00 54.88 78 LYS A C 1
ATOM 664 O O . LYS A 1 78 ? 4.065 -10.051 -14.901 1.00 54.88 78 LYS A O 1
ATOM 669 N N . GLU A 1 79 ? 4.917 -8.283 -13.799 1.00 56.34 79 GLU A N 1
ATOM 670 C CA . GLU A 1 79 ? 6.181 -8.874 -13.372 1.00 56.34 79 GLU A CA 1
ATOM 671 C C . GLU A 1 79 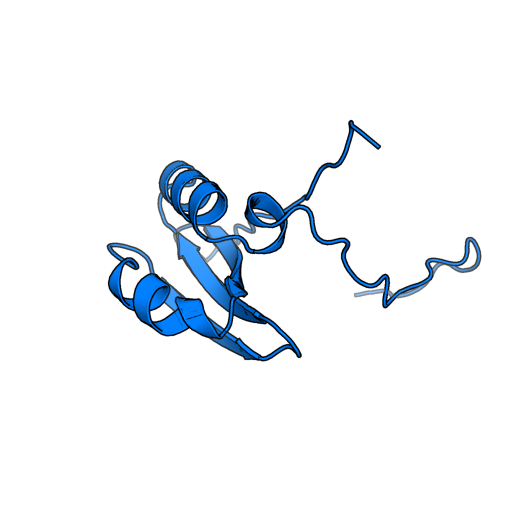? 5.908 -10.060 -12.429 1.00 56.34 79 GLU A C 1
ATOM 673 O O . GLU A 1 79 ? 4.951 -10.086 -11.647 1.00 56.34 79 GLU A O 1
ATOM 678 N N . LYS A 1 80 ? 6.697 -11.131 -12.562 1.00 53.09 80 LYS A N 1
ATOM 679 C CA . LYS A 1 80 ? 6.575 -12.291 -11.669 1.00 53.09 80 LYS A CA 1
ATOM 680 C C . LYS A 1 80 ? 7.226 -11.920 -10.342 1.00 53.09 80 LYS A C 1
ATOM 682 O O . LYS A 1 80 ? 8.365 -11.471 -10.347 1.00 53.09 80 LYS A O 1
ATOM 687 N N . TRP A 1 81 ? 6.590 -12.262 -9.220 1.00 53.91 81 TRP A N 1
ATOM 688 C CA . TRP A 1 81 ? 7.345 -12.491 -7.986 1.00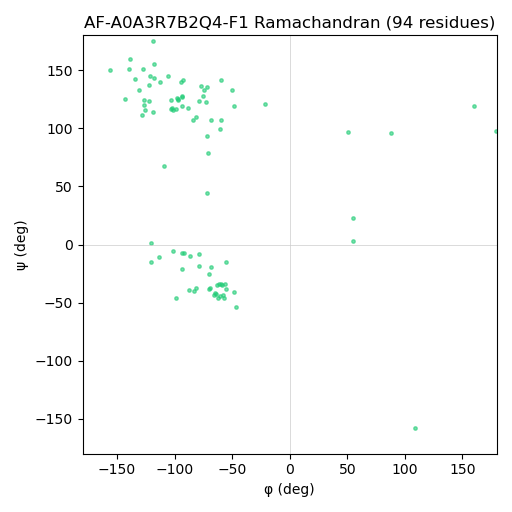 53.91 81 TRP A CA 1
ATOM 689 C C . TRP A 1 81 ? 8.520 -13.417 -8.326 1.00 53.91 81 TRP A C 1
ATOM 691 O O . TRP A 1 81 ? 8.294 -14.544 -8.788 1.00 53.91 81 TRP A O 1
ATOM 701 N N . LYS A 1 82 ? 9.768 -12.967 -8.132 1.00 48.19 82 LYS A N 1
ATOM 702 C CA . LYS A 1 82 ? 10.898 -13.899 -8.064 1.00 48.19 82 LYS A CA 1
ATOM 703 C C . LYS A 1 82 ? 10.571 -14.817 -6.893 1.00 48.19 82 LYS A C 1
ATOM 705 O O . LYS A 1 82 ? 10.538 -14.379 -5.750 1.00 48.19 82 LYS A O 1
ATOM 710 N N . GLN A 1 83 ? 10.205 -16.061 -7.187 1.00 47.31 83 GLN A N 1
ATOM 711 C CA . GLN A 1 83 ? 9.809 -17.025 -6.171 1.00 47.31 83 GLN A CA 1
ATOM 712 C C . GLN A 1 83 ? 10.993 -17.242 -5.216 1.00 47.31 83 GLN A C 1
ATOM 714 O O . GLN A 1 83 ? 11.915 -17.987 -5.531 1.00 47.31 83 GLN A O 1
ATOM 719 N N . THR A 1 84 ? 10.974 -16.586 -4.057 1.00 47.12 84 THR A N 1
ATOM 720 C CA . THR A 1 84 ? 12.013 -16.688 -3.020 1.00 47.12 84 THR A CA 1
ATOM 721 C C . THR A 1 84 ? 11.771 -17.850 -2.062 1.00 47.12 84 THR A C 1
ATOM 723 O O . THR A 1 84 ? 12.660 -18.213 -1.298 1.00 47.12 84 THR A O 1
ATOM 726 N N . VAL A 1 85 ? 10.595 -18.487 -2.129 1.00 49.84 85 VAL A N 1
ATOM 727 C CA . VAL A 1 85 ? 10.250 -19.644 -1.298 1.00 49.84 85 VAL A CA 1
ATOM 728 C C . VAL A 1 85 ? 9.811 -20.809 -2.182 1.00 49.84 85 VAL A C 1
ATOM 730 O O . VAL A 1 85 ? 8.795 -20.759 -2.878 1.00 49.84 85 VAL A O 1
ATOM 733 N N . GLN A 1 86 ? 10.584 -21.894 -2.158 1.00 42.50 86 GLN A N 1
ATOM 734 C CA . GLN A 1 86 ? 10.110 -23.204 -2.595 1.00 42.50 86 GLN A CA 1
ATOM 735 C C . GLN A 1 86 ? 9.368 -23.856 -1.431 1.00 42.50 86 GLN A C 1
ATOM 737 O O . GLN A 1 86 ? 9.982 -24.321 -0.473 1.00 42.50 86 GLN A O 1
ATOM 742 N N . LEU A 1 87 ? 8.040 -23.924 -1.525 1.00 44.09 87 LEU A N 1
ATOM 743 C CA . LEU A 1 87 ? 7.271 -24.842 -0.694 1.00 44.09 87 LEU A CA 1
ATOM 744 C C . LEU A 1 87 ? 7.537 -26.256 -1.210 1.00 44.09 87 LEU A C 1
ATOM 746 O O . LEU A 1 87 ? 6.917 -26.717 -2.168 1.00 44.09 87 LEU A O 1
ATOM 750 N N . THR A 1 88 ? 8.516 -26.928 -0.611 1.00 47.38 88 THR A N 1
ATOM 751 C CA . THR A 1 88 ? 8.684 -28.363 -0.822 1.00 47.38 88 THR A CA 1
ATOM 752 C C . THR A 1 88 ? 7.584 -29.079 -0.044 1.00 47.38 88 THR A C 1
ATOM 754 O O . THR A 1 88 ? 7.286 -28.747 1.101 1.00 47.38 88 THR A O 1
ATOM 757 N N . SER A 1 89 ? 6.924 -30.039 -0.691 1.00 45.94 89 SER A N 1
ATOM 758 C CA . SER A 1 89 ? 5.806 -30.823 -0.147 1.00 45.94 89 SER A CA 1
ATOM 759 C C . SER A 1 89 ? 6.263 -31.826 0.927 1.00 45.94 89 SER A C 1
ATOM 761 O O . SER A 1 89 ? 5.858 -32.988 0.919 1.00 45.94 89 SER A O 1
ATOM 763 N N . THR A 1 90 ? 7.130 -31.415 1.850 1.00 46.34 90 THR A N 1
ATOM 764 C CA . THR A 1 90 ? 7.510 -32.252 2.985 1.00 46.34 90 THR A CA 1
ATOM 765 C C . THR A 1 90 ? 7.696 -31.390 4.227 1.00 46.34 90 THR A C 1
ATOM 767 O O . THR A 1 90 ? 8.497 -30.467 4.236 1.00 46.34 90 THR A O 1
ATOM 770 N N . GLN A 1 91 ? 6.960 -31.780 5.269 1.00 35.06 91 GLN A N 1
ATOM 771 C CA . GLN A 1 91 ? 7.006 -31.335 6.665 1.00 35.06 91 GLN A CA 1
ATOM 772 C C . GLN A 1 91 ? 6.164 -30.117 7.071 1.00 35.06 91 GLN A C 1
ATOM 774 O O . GLN A 1 91 ? 6.574 -28.964 7.057 1.00 35.06 91 GLN A O 1
ATOM 779 N N . TYR A 1 92 ? 4.984 -30.461 7.599 1.00 46.50 92 TYR A N 1
ATOM 780 C CA . TYR A 1 92 ? 4.491 -29.981 8.889 1.00 46.50 92 TYR A CA 1
ATOM 781 C C . TYR A 1 92 ? 5.616 -29.490 9.824 1.00 46.50 92 TYR A C 1
ATOM 783 O O . TYR A 1 92 ? 6.464 -30.298 10.197 1.00 46.50 92 TYR A O 1
ATOM 791 N N . ALA A 1 93 ? 5.567 -28.220 10.245 1.00 36.28 93 ALA A N 1
ATOM 792 C CA . ALA A 1 93 ? 5.676 -27.763 11.643 1.00 36.28 93 ALA A CA 1
ATOM 793 C C . ALA A 1 93 ? 6.080 -26.279 11.737 1.00 36.28 93 ALA A C 1
ATOM 795 O O . ALA A 1 93 ? 7.167 -25.910 11.310 1.00 36.28 93 ALA A O 1
ATOM 796 N N . CYS A 1 94 ? 5.210 -25.461 12.341 1.00 27.70 94 CYS A N 1
ATOM 797 C CA . CYS A 1 94 ? 5.466 -24.588 13.508 1.00 27.70 94 CYS A CA 1
ATOM 798 C C . CYS A 1 94 ? 4.138 -23.845 13.777 1.00 27.70 94 CYS A C 1
ATOM 800 O O . CYS A 1 94 ? 3.698 -23.073 12.933 1.00 27.70 94 CYS A O 1
ATOM 802 N N . VAL A 1 95 ? 3.266 -24.256 14.706 1.00 33.16 95 VAL A N 1
ATOM 803 C CA . VAL A 1 95 ? 3.325 -24.140 16.181 1.00 33.16 95 VAL A CA 1
ATOM 804 C C . VAL A 1 95 ? 3.623 -22.707 16.650 1.00 33.16 95 VAL A C 1
ATOM 806 O O . VAL A 1 95 ? 4.777 -22.311 16.680 1.00 33.16 95 VAL A O 1
ATOM 809 N N . ILE A 1 96 ? 2.513 -22.023 16.983 1.00 35.72 96 ILE A N 1
ATOM 810 C CA . ILE A 1 96 ? 2.258 -20.803 17.791 1.00 35.72 96 ILE A CA 1
ATOM 811 C C . ILE A 1 96 ? 3.347 -19.727 17.843 1.00 35.72 96 ILE A C 1
ATOM 813 O O . ILE A 1 96 ? 4.369 -19.947 18.524 1.00 35.72 96 ILE A O 1
#

Foldseek 3Di:
DPDDDDDWDWDDDPPDQATKTKAWFFPVCVVVLVVVPDQKDFDDWDDDPGTIITTIGHNDVVVVVVSNCVGRCVNPPVDDDPCPDDPDPDDDDDDD

Solvent-accessible surface area (backbone atoms only — not comparable to full-atom values): 6191 Å² total; per-residue (Å²): 127,94,85,77,81,87,86,77,74,72,47,67,50,101,86,53,89,39,30,42,36,70,41,43,19,37,56,92,48,41,69,62,53,59,76,66,63,67,91,50,44,83,74,49,76,48,81,52,99,67,29,36,36,37,33,32,37,34,75,48,70,68,60,52,52,56,49,38,68,73,45,19,40,69,72,66,66,76,59,73,79,79,79,85,70,82,84,64,100,71,78,92,85,80,84,134

Mean predicted aligned error: 10.08 Å

Sequence (96 aa):
GEDRWTVRPAISKKRMKGYGVEIPVDTELAEEFKNELKDVKLEEVHDHEDTQHFHLTVYKLNQYIELAKKWDYYFSEKEKWKQTVQLTSTQYACVI